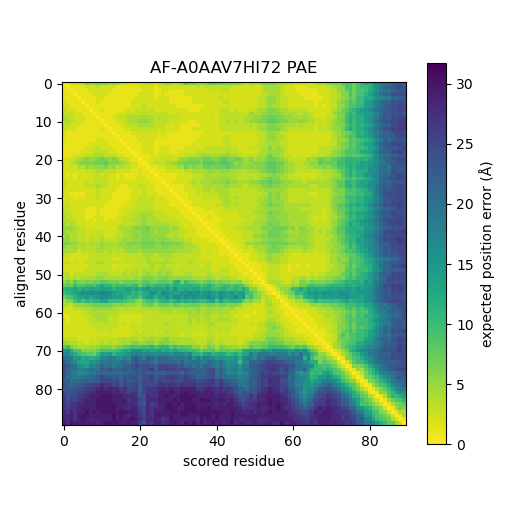Protein AF-A0AAV7HI72-F1 (afdb_monomer)

Foldseek 3Di:
DDWDWDADQVQQKTFIWDDDPPDDTDPDGPDIDRDNVVVVDDPDDDDDDDDDDDPDDDDDDDQFDWDADPNRTPPGPNPPPDPPDDDDDD

Mean predicted aligned error: 9.4 Å

Structure (mmCIF, N/CA/C/O backbone):
data_AF-A0AAV7HI72-F1
#
_entry.id   AF-A0AAV7HI72-F1
#
loop_
_atom_site.group_PDB
_atom_site.id
_atom_site.type_symbol
_atom_site.label_atom_id
_atom_site.label_alt_id
_atom_site.label_comp_id
_atom_site.label_asym_id
_atom_site.label_entity_id
_atom_site.label_seq_id
_atom_site.pdbx_PDB_ins_code
_atom_site.Cartn_x
_atom_site.Cartn_y
_atom_site.Cartn_z
_atom_site.occupancy
_atom_site.B_iso_or_equiv
_atom_site.auth_seq_id
_atom_site.auth_comp_id
_atom_site.auth_asym_id
_atom_site.auth_atom_id
_atom_site.pdbx_PDB_model_num
ATOM 1 N N . MET A 1 1 ? 3.494 -2.502 -13.518 1.00 92.62 1 MET A N 1
ATOM 2 C CA . MET A 1 1 ? 3.063 -3.333 -12.369 1.00 92.62 1 MET A CA 1
ATOM 3 C C . MET A 1 1 ? 1.828 -2.699 -11.752 1.00 92.62 1 MET A C 1
ATOM 5 O O . MET A 1 1 ? 1.670 -1.492 -11.894 1.00 92.62 1 MET A O 1
ATOM 9 N N . ARG A 1 2 ? 0.975 -3.473 -11.080 1.00 95.31 2 ARG A N 1
ATOM 10 C CA . ARG A 1 2 ? -0.105 -2.963 -10.228 1.00 95.31 2 ARG A CA 1
ATOM 11 C C . ARG A 1 2 ? 0.141 -3.418 -8.794 1.00 95.31 2 ARG A C 1
ATOM 13 O O . ARG A 1 2 ? 0.494 -4.576 -8.578 1.00 95.31 2 ARG A O 1
ATOM 20 N N . VAL A 1 3 ? -0.024 -2.500 -7.848 1.00 96.31 3 VAL A N 1
ATOM 21 C CA . VAL A 1 3 ? 0.188 -2.731 -6.416 1.00 96.31 3 VAL A CA 1
ATOM 22 C C . VAL A 1 3 ? -1.097 -2.384 -5.675 1.00 96.31 3 VAL A C 1
ATOM 24 O O . VAL A 1 3 ? -1.710 -1.357 -5.959 1.00 96.31 3 VAL A O 1
ATOM 27 N N . TRP A 1 4 ? -1.484 -3.232 -4.727 1.00 96.25 4 TRP A N 1
ATOM 28 C CA . TRP A 1 4 ? -2.563 -2.981 -3.775 1.00 96.25 4 TRP A CA 1
ATOM 29 C C . TRP A 1 4 ? -1.967 -2.968 -2.375 1.00 96.25 4 TRP A C 1
ATOM 31 O O . TRP A 1 4 ? -1.300 -3.930 -2.001 1.00 96.25 4 TRP A O 1
ATOM 41 N N . ALA A 1 5 ? -2.215 -1.901 -1.621 1.00 96.12 5 ALA A N 1
ATOM 42 C CA . ALA A 1 5 ? -1.894 -1.807 -0.204 1.00 96.12 5 ALA A CA 1
ATOM 43 C C . ALA A 1 5 ? -3.209 -1.642 0.561 1.00 96.12 5 ALA A C 1
ATOM 45 O O . ALA A 1 5 ? -3.902 -0.637 0.402 1.00 96.12 5 ALA A O 1
ATOM 46 N N . GLU A 1 6 ? -3.581 -2.653 1.336 1.00 95.56 6 GLU A N 1
ATOM 47 C CA . GLU A 1 6 ? -4.891 -2.738 1.977 1.00 95.56 6 GLU A CA 1
ATOM 48 C C . GLU A 1 6 ? -4.731 -2.958 3.472 1.00 95.56 6 GLU A C 1
ATOM 50 O O . GLU A 1 6 ? -3.917 -3.769 3.910 1.00 95.56 6 GLU A O 1
ATOM 55 N N . TYR A 1 7 ? -5.545 -2.252 4.252 1.00 94.88 7 TYR A N 1
ATOM 56 C CA . TYR A 1 7 ? -5.565 -2.386 5.698 1.00 94.88 7 TYR A CA 1
ATOM 57 C C . TYR A 1 7 ? -6.950 -2.786 6.192 1.00 94.88 7 TYR A C 1
ATOM 59 O O . TYR A 1 7 ? -7.931 -2.076 5.956 1.00 94.88 7 TYR A O 1
ATOM 67 N N . TYR A 1 8 ? -7.032 -3.895 6.925 1.00 94.12 8 TYR A N 1
ATOM 68 C CA . TYR A 1 8 ? -8.260 -4.337 7.575 1.00 94.12 8 TYR A CA 1
ATOM 69 C C . TYR A 1 8 ? -8.200 -4.097 9.084 1.00 94.12 8 TYR A C 1
ATOM 71 O O . TYR A 1 8 ? -7.757 -4.944 9.860 1.00 94.12 8 TYR A O 1
ATOM 79 N N . ALA A 1 9 ? -8.711 -2.939 9.510 1.00 92.38 9 ALA A N 1
ATOM 80 C CA . ALA A 1 9 ? -8.592 -2.442 10.883 1.00 92.38 9 ALA A CA 1
ATOM 81 C C . ALA A 1 9 ? -9.102 -3.409 11.966 1.00 92.38 9 ALA A C 1
ATOM 83 O O . ALA A 1 9 ? -8.520 -3.474 13.043 1.00 92.38 9 ALA A O 1
ATOM 84 N N . LYS A 1 10 ? -10.146 -4.205 11.686 1.00 93.06 10 LYS A N 1
ATOM 85 C CA . LYS A 1 10 ? -10.696 -5.167 12.662 1.00 93.06 10 LYS A CA 1
ATOM 86 C C . LYS A 1 10 ? -9.718 -6.287 13.025 1.00 93.06 10 LYS A C 1
ATOM 88 O O . LYS A 1 10 ? -9.796 -6.799 14.135 1.00 93.06 10 LYS A O 1
ATOM 93 N N . LYS A 1 11 ? -8.838 -6.681 12.098 1.00 96.12 11 LYS A N 1
ATOM 94 C CA . LYS A 1 11 ? -7.779 -7.676 12.349 1.00 96.12 11 LYS A CA 1
ATOM 95 C C . LYS A 1 11 ? -6.393 -7.054 12.466 1.00 96.12 11 LYS A C 1
ATOM 97 O O . LYS A 1 11 ? -5.449 -7.759 12.777 1.00 96.12 11 LYS A O 1
ATOM 102 N N . MET A 1 12 ? -6.284 -5.745 12.234 1.00 96.69 12 MET A N 1
ATOM 103 C CA . MET A 1 12 ? -5.010 -5.039 12.137 1.00 96.69 12 MET A CA 1
ATOM 104 C C . MET A 1 12 ? -4.109 -5.590 11.021 1.00 96.69 12 MET A C 1
ATOM 106 O O . MET A 1 12 ? -2.893 -5.471 11.093 1.00 96.69 12 MET A O 1
ATOM 110 N N . ASP A 1 13 ? -4.700 -6.166 9.973 1.00 96.88 13 ASP A N 1
ATOM 111 C CA . ASP A 1 13 ? -3.951 -6.803 8.889 1.00 96.88 13 ASP A CA 1
ATOM 112 C C . ASP A 1 13 ? -3.616 -5.784 7.802 1.00 96.88 13 ASP A C 1
ATOM 114 O O . ASP A 1 13 ? -4.516 -5.225 7.168 1.00 96.88 13 ASP A O 1
ATOM 118 N N . PHE A 1 14 ? -2.324 -5.558 7.577 1.00 97.19 14 PHE A N 1
ATOM 119 C CA . PHE A 1 14 ? -1.801 -4.780 6.463 1.00 97.19 14 PHE A CA 1
ATOM 120 C C . PHE A 1 14 ? -1.228 -5.711 5.395 1.00 97.19 14 PHE A C 1
ATOM 122 O O . PHE A 1 14 ? -0.233 -6.400 5.628 1.00 97.19 14 PHE A O 1
ATOM 129 N N . ASN A 1 15 ? -1.847 -5.708 4.218 1.00 98.00 15 ASN A N 1
ATOM 130 C CA . ASN A 1 15 ? -1.500 -6.587 3.109 1.00 98.00 15 ASN A CA 1
ATOM 131 C C . ASN A 1 15 ? -1.013 -5.787 1.905 1.00 98.00 15 ASN A C 1
ATOM 133 O O . ASN A 1 15 ? -1.644 -4.810 1.496 1.00 98.00 15 ASN A O 1
ATOM 137 N N . VAL A 1 16 ? 0.070 -6.256 1.287 1.00 98.06 16 VAL A N 1
ATOM 138 C CA . VAL A 1 16 ? 0.570 -5.745 0.010 1.00 98.06 16 VAL A CA 1
ATOM 139 C C . VAL A 1 16 ? 0.523 -6.856 -1.025 1.00 98.06 16 VAL A C 1
ATOM 141 O O . VAL A 1 16 ? 1.153 -7.903 -0.878 1.00 98.06 16 VAL A O 1
ATOM 144 N N . THR A 1 17 ? -0.220 -6.619 -2.099 1.00 98.19 17 THR A N 1
ATOM 145 C CA . THR A 1 17 ? -0.301 -7.521 -3.252 1.00 98.19 17 THR A CA 1
ATOM 146 C C . THR A 1 17 ? 0.301 -6.831 -4.469 1.00 98.19 17 THR A C 1
ATOM 148 O O . THR A 1 17 ? 0.075 -5.640 -4.674 1.00 98.19 17 THR A O 1
ATOM 151 N N . ILE A 1 18 ? 1.044 -7.564 -5.296 1.00 97.25 18 ILE A N 1
ATOM 152 C CA . ILE A 1 18 ? 1.618 -7.051 -6.544 1.00 97.25 18 ILE A CA 1
ATOM 153 C C . ILE A 1 18 ? 1.353 -8.025 -7.685 1.00 97.25 18 ILE A C 1
ATOM 155 O O . ILE A 1 18 ? 1.380 -9.239 -7.491 1.00 97.25 18 ILE A O 1
ATOM 159 N N . ALA A 1 19 ? 1.090 -7.492 -8.875 1.00 97.12 19 ALA A N 1
ATOM 160 C CA . ALA A 1 19 ? 0.927 -8.294 -10.081 1.00 97.12 19 ALA A CA 1
ATOM 161 C C . ALA A 1 19 ? 1.285 -7.500 -11.352 1.00 97.12 19 ALA A C 1
ATOM 163 O O . ALA A 1 19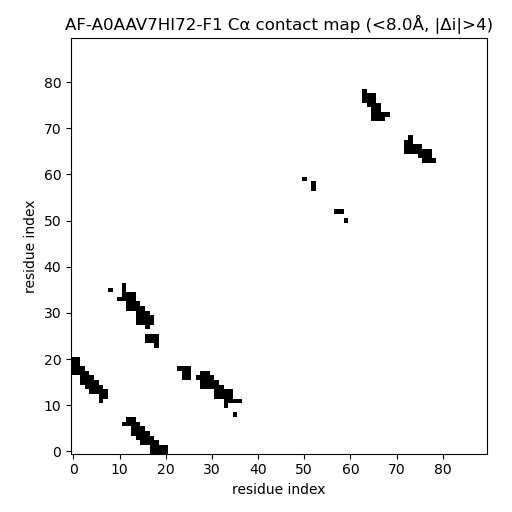 ? 1.287 -6.259 -11.329 1.00 97.12 19 ALA A O 1
ATOM 164 N N . PRO A 1 20 ? 1.578 -8.180 -12.477 1.00 96.12 20 PRO A N 1
ATOM 165 C CA . PRO A 1 20 ? 1.597 -7.577 -13.811 1.00 96.12 20 PRO A CA 1
ATOM 166 C C . PRO A 1 20 ? 0.372 -6.714 -14.119 1.00 96.12 20 PRO A C 1
ATOM 168 O O . PRO A 1 20 ? -0.705 -6.856 -13.542 1.00 96.12 20 PRO A O 1
ATOM 171 N N . LEU A 1 21 ? 0.553 -5.760 -15.035 1.00 89.25 21 LEU A N 1
ATOM 172 C CA . LEU A 1 21 ? -0.599 -5.062 -15.600 1.00 89.25 21 LEU A CA 1
ATOM 173 C C . LEU A 1 21 ? -1.409 -6.086 -16.409 1.00 89.25 21 LEU A C 1
ATOM 175 O O . LEU A 1 21 ? -0.825 -6.947 -17.059 1.00 89.25 21 LEU A O 1
ATOM 179 N N . ASN A 1 22 ? -2.739 -5.993 -16.349 1.00 89.25 22 ASN A N 1
ATOM 180 C CA . ASN A 1 22 ? -3.695 -6.889 -17.021 1.00 89.25 22 ASN A CA 1
ATOM 181 C C . ASN A 1 22 ? -3.808 -8.318 -16.461 1.00 89.25 22 ASN A C 1
ATOM 183 O O . ASN A 1 22 ? -4.467 -9.156 -17.067 1.00 89.25 22 ASN A O 1
ATOM 187 N N . THR A 1 23 ? -3.241 -8.599 -15.288 1.00 94.69 23 THR A N 1
ATOM 188 C CA . THR A 1 23 ? -3.523 -9.839 -14.549 1.00 94.69 23 THR A CA 1
ATOM 189 C C . THR A 1 23 ? -4.497 -9.585 -13.404 1.00 94.69 23 THR A C 1
ATOM 191 O O . THR A 1 23 ? -4.523 -8.493 -12.827 1.00 94.69 23 THR A O 1
ATOM 194 N N . LEU A 1 24 ? -5.280 -10.605 -13.046 1.00 95.88 24 LEU A N 1
ATOM 195 C CA . LEU A 1 24 ? -6.113 -10.567 -11.845 1.00 95.88 24 LEU A CA 1
ATOM 196 C C . LEU A 1 24 ? -5.245 -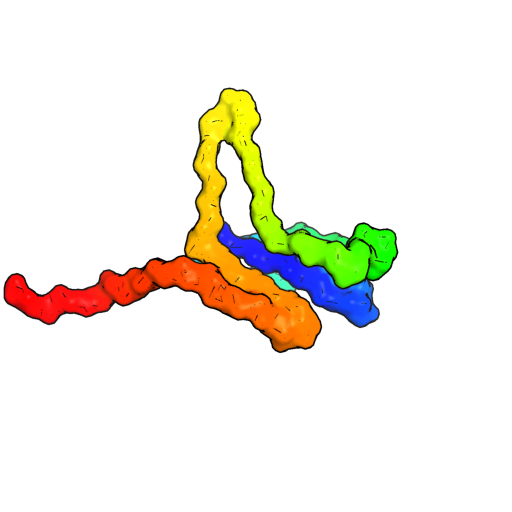10.417 -10.593 1.00 95.88 24 LEU A C 1
ATOM 198 O O . LEU A 1 24 ? -4.095 -10.858 -10.558 1.00 95.88 24 LEU A O 1
ATOM 202 N N . LYS A 1 25 ? -5.816 -9.799 -9.558 1.00 96.81 25 LYS A N 1
ATOM 203 C CA . LYS A 1 25 ? -5.171 -9.691 -8.251 1.00 96.81 25 LYS A CA 1
ATOM 204 C C . LYS A 1 25 ? -4.990 -11.100 -7.655 1.00 96.81 25 LYS A C 1
ATOM 206 O O . LYS A 1 25 ? -5.989 -11.808 -7.516 1.00 96.81 25 LYS A O 1
ATOM 211 N N . PRO A 1 26 ? -3.762 -11.509 -7.294 1.00 97.38 26 PRO A N 1
ATOM 212 C CA . PRO A 1 26 ? -3.519 -12.763 -6.591 1.00 97.38 26 PRO A CA 1
ATOM 213 C C . PRO A 1 26 ? -4.325 -12.868 -5.292 1.00 97.38 26 PRO A C 1
ATOM 215 O O . PRO A 1 26 ? -4.523 -11.876 -4.593 1.00 97.38 26 PRO A O 1
ATOM 218 N N . VAL A 1 27 ? -4.759 -14.086 -4.959 1.00 96.62 27 VAL A N 1
ATOM 219 C CA . VAL A 1 27 ? -5.483 -14.365 -3.705 1.00 96.62 27 VAL A CA 1
ATOM 220 C C . VAL A 1 27 ? -4.554 -14.241 -2.497 1.00 96.62 27 VAL A C 1
ATOM 222 O O . VAL A 1 27 ? -4.963 -13.756 -1.446 1.00 96.62 27 VAL A O 1
ATOM 225 N N . LEU A 1 28 ? -3.302 -14.674 -2.653 1.00 96.69 28 LEU A N 1
ATOM 226 C CA . LEU A 1 28 ? -2.285 -14.575 -1.615 1.00 96.69 28 LEU A CA 1
ATOM 227 C C . LEU A 1 28 ? -1.509 -13.262 -1.785 1.00 96.69 28 LEU A C 1
ATOM 229 O O . LEU A 1 28 ? -0.943 -13.039 -2.862 1.00 96.69 28 LEU A O 1
ATOM 233 N N . PRO A 1 29 ? -1.474 -12.390 -0.761 1.00 97.50 29 PRO A N 1
ATOM 234 C CA . PRO A 1 29 ? -0.666 -11.183 -0.812 1.00 97.50 29 PRO A CA 1
ATOM 235 C C . PRO A 1 29 ? 0.822 -11.545 -0.789 1.00 97.50 29 PRO A C 1
ATOM 237 O O . PRO A 1 29 ? 1.221 -12.563 -0.225 1.00 97.50 29 PRO A O 1
ATOM 240 N N . LEU A 1 30 ? 1.651 -10.688 -1.385 1.00 97.88 30 LEU A N 1
ATOM 241 C CA . LEU A 1 30 ? 3.103 -10.862 -1.350 1.00 97.88 30 LEU A CA 1
ATOM 242 C C . LEU A 1 30 ? 3.662 -10.560 0.048 1.00 97.88 30 LEU A C 1
ATOM 244 O O . LEU A 1 30 ? 4.594 -11.221 0.496 1.00 97.88 30 LEU A O 1
ATOM 248 N N . LEU A 1 31 ? 3.091 -9.566 0.732 1.00 97.44 31 LEU A N 1
ATOM 249 C CA . LEU A 1 31 ? 3.442 -9.190 2.099 1.00 97.44 31 LEU A CA 1
ATOM 250 C C . LEU A 1 31 ? 2.171 -9.114 2.946 1.00 97.44 31 LEU A C 1
ATOM 252 O O . LEU A 1 31 ? 1.177 -8.535 2.512 1.00 97.44 31 LEU A O 1
ATOM 256 N N . SER A 1 32 ? 2.230 -9.642 4.164 1.00 97.44 32 SER A N 1
ATOM 257 C CA . SER A 1 32 ? 1.176 -9.530 5.174 1.00 97.44 32 SER A CA 1
ATOM 258 C C . SER A 1 32 ? 1.818 -9.212 6.516 1.00 97.44 32 SER A C 1
ATOM 260 O O . SER A 1 32 ? 2.803 -9.850 6.892 1.00 97.44 32 SER A O 1
ATOM 262 N N . TYR A 1 33 ? 1.275 -8.239 7.242 1.00 97.44 33 TYR A N 1
ATOM 263 C CA . TYR A 1 33 ? 1.794 -7.839 8.546 1.00 97.44 33 TYR A CA 1
ATOM 264 C C . TYR A 1 33 ? 0.674 -7.380 9.481 1.00 97.44 33 TYR A C 1
ATOM 266 O O . TYR A 1 33 ? -0.160 -6.559 9.102 1.00 97.44 33 TYR A O 1
ATOM 274 N N . THR A 1 34 ? 0.664 -7.887 10.714 1.00 97.94 34 THR A N 1
ATOM 275 C CA . THR A 1 34 ? -0.316 -7.496 11.735 1.00 97.94 34 THR A CA 1
ATOM 276 C C . THR A 1 34 ? 0.207 -6.288 12.513 1.00 97.94 34 THR A C 1
ATOM 278 O O . THR A 1 34 ? 1.160 -6.405 13.282 1.00 97.94 34 THR A O 1
ATOM 281 N N . ILE A 1 35 ? -0.402 -5.118 12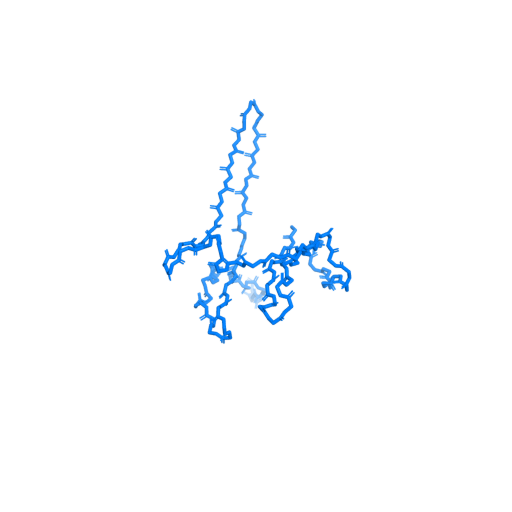.309 1.00 96.44 35 ILE A N 1
ATOM 282 C CA . ILE A 1 35 ? 0.008 -3.849 12.922 1.00 96.44 35 ILE A CA 1
ATOM 283 C C . ILE A 1 35 ? -1.173 -2.947 13.274 1.00 96.44 35 ILE A C 1
ATOM 285 O O . ILE A 1 35 ? -2.073 -2.682 12.472 1.00 96.44 35 ILE A O 1
ATOM 289 N N . ASN A 1 36 ? -1.135 -2.399 14.486 1.00 95.38 36 ASN A N 1
ATOM 290 C CA .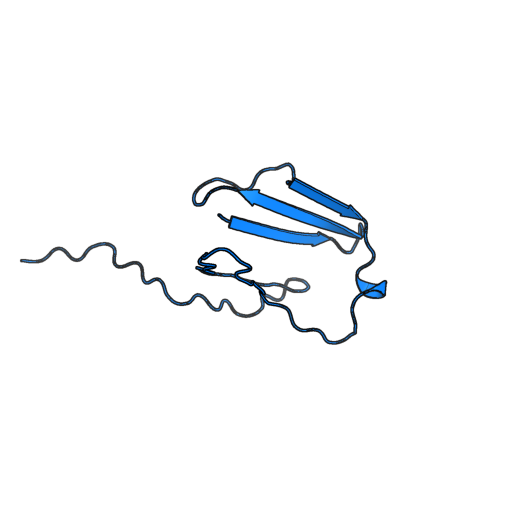 ASN A 1 36 ? -2.050 -1.345 14.894 1.00 95.38 36 ASN A CA 1
ATOM 291 C C . ASN A 1 36 ? -1.618 -0.009 14.267 1.00 95.38 36 ASN A C 1
ATOM 293 O O . ASN A 1 36 ? -0.709 0.650 14.764 1.00 95.38 36 ASN A O 1
ATOM 297 N N . LEU A 1 37 ? -2.268 0.426 13.184 1.00 92.94 37 LEU A N 1
ATOM 298 C CA . LEU A 1 37 ? -1.899 1.695 12.545 1.00 92.94 37 LEU A CA 1
ATOM 299 C C . LEU A 1 37 ? -2.191 2.913 13.429 1.00 92.94 37 LEU A C 1
ATOM 301 O O . LEU A 1 37 ? -1.501 3.921 13.300 1.00 92.94 37 LEU A O 1
ATOM 305 N N . SER A 1 38 ? -3.145 2.830 14.362 1.00 92.12 38 SER A N 1
ATOM 306 C CA . SER A 1 38 ? -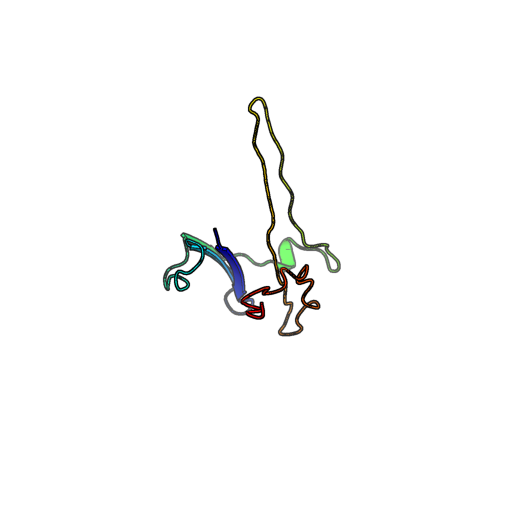3.446 3.932 15.287 1.00 92.12 38 SER A CA 1
ATOM 307 C C . SER A 1 38 ? -2.326 4.204 16.290 1.00 92.12 38 SER A C 1
ATOM 309 O O . SER A 1 38 ? -2.292 5.290 16.858 1.00 92.12 38 SER A O 1
ATOM 311 N N . SER A 1 39 ? -1.406 3.257 16.514 1.00 94.62 39 SER A N 1
ATOM 312 C CA . SER A 1 39 ? -0.230 3.496 17.362 1.00 94.62 39 SER A CA 1
ATOM 313 C C . SER A 1 39 ? 0.950 4.111 16.607 1.00 94.62 39 SER A C 1
ATOM 315 O O . SER A 1 39 ? 1.937 4.476 17.235 1.00 94.62 39 SER A O 1
ATOM 317 N N . VAL A 1 40 ? 0.881 4.188 15.274 1.00 93.94 40 VAL A N 1
ATOM 318 C CA . VAL A 1 40 ? 1.982 4.662 14.416 1.00 93.94 40 VAL A CA 1
ATOM 319 C C . VAL A 1 40 ? 1.616 5.962 13.703 1.00 93.94 40 VAL A C 1
ATOM 321 O O . VAL A 1 40 ? 2.459 6.840 13.536 1.00 93.94 40 VAL A O 1
ATOM 324 N N . LEU A 1 41 ? 0.362 6.091 13.268 1.00 92.19 41 LEU A N 1
ATOM 325 C CA . LEU A 1 41 ? -0.122 7.236 12.507 1.00 92.19 41 LEU A CA 1
ATOM 326 C C . LEU A 1 41 ? -0.713 8.313 13.418 1.00 92.19 41 LEU A C 1
ATOM 328 O O . LEU A 1 41 ? -1.375 8.026 14.414 1.00 92.19 41 LEU A O 1
ATOM 332 N N . LEU A 1 42 ? -0.523 9.569 13.019 1.00 94.50 42 LEU A N 1
ATOM 333 C CA . LEU A 1 42 ? -1.184 10.715 13.636 1.00 94.50 42 LEU A CA 1
ATOM 334 C C . LEU A 1 42 ? -2.620 10.871 13.112 1.00 94.50 42 LEU A C 1
ATOM 336 O O . LEU A 1 42 ? -3.012 10.276 12.109 1.00 94.50 42 LEU A O 1
ATOM 340 N N . SER A 1 43 ? -3.400 11.733 13.769 1.00 88.56 43 SER A N 1
ATOM 341 C CA . SER A 1 43 ? -4.798 12.012 13.404 1.00 88.56 43 SER A CA 1
ATOM 342 C C . SER A 1 43 ? -4.972 12.587 11.994 1.00 88.56 43 SER A C 1
ATOM 344 O O . SER A 1 43 ? -6.012 12.385 11.368 1.00 88.56 43 SER A O 1
ATOM 346 N N . LYS A 1 44 ? -3.963 13.306 11.493 1.00 88.44 44 LYS A N 1
ATOM 347 C CA . LYS A 1 44 ? -3.902 13.855 10.138 1.00 88.44 44 LYS A CA 1
ATOM 348 C C . LYS A 1 44 ? -2.558 13.494 9.530 1.00 88.44 44 LYS A C 1
ATOM 350 O O . LYS A 1 44 ? -1.521 13.826 10.094 1.00 88.44 44 LYS A O 1
ATOM 355 N N . MET A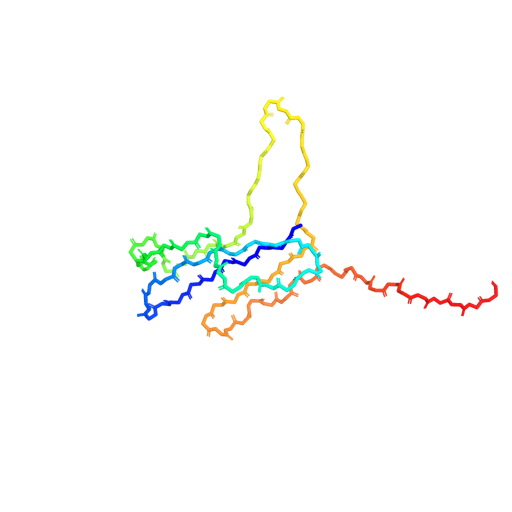 1 45 ? -2.600 12.835 8.382 1.00 90.94 45 MET A N 1
ATOM 356 C CA . MET A 1 45 ? -1.430 12.388 7.636 1.00 90.94 45 MET A CA 1
ATOM 357 C C . MET A 1 45 ? -1.678 12.605 6.145 1.00 90.94 45 MET A C 1
ATOM 359 O O . MET A 1 45 ? -2.827 12.668 5.705 1.00 90.94 45 MET A O 1
ATOM 363 N N . TYR A 1 46 ? -0.597 12.681 5.376 1.00 90.50 46 TYR A N 1
ATOM 364 C CA . TYR A 1 46 ? -0.647 12.675 3.919 1.00 90.50 46 TYR A CA 1
ATOM 365 C C . TYR A 1 46 ? -0.257 11.296 3.397 1.00 90.50 46 TYR A C 1
ATOM 367 O O . TYR A 1 46 ? 0.543 10.586 4.006 1.00 90.50 46 TYR A O 1
ATOM 375 N N . VAL A 1 47 ? -0.824 10.931 2.256 1.00 90.50 47 VAL A N 1
ATOM 376 C CA . VAL A 1 47 ? -0.566 9.678 1.547 1.00 90.50 47 VAL A CA 1
ATOM 377 C C . VAL A 1 47 ? -0.116 10.042 0.139 1.00 90.50 47 VAL A C 1
ATOM 379 O O . VAL A 1 47 ? -0.651 10.967 -0.468 1.00 90.50 47 VAL A O 1
ATOM 382 N N . GLY A 1 48 ? 0.889 9.337 -0.366 1.00 92.56 48 GLY A N 1
ATOM 383 C CA . GLY A 1 48 ? 1.454 9.584 -1.682 1.00 92.56 48 GLY A CA 1
ATOM 384 C C . GLY A 1 48 ? 2.593 8.624 -1.984 1.00 92.56 48 GLY A C 1
ATOM 385 O O . GLY A 1 48 ? 2.828 7.661 -1.252 1.00 92.56 48 GLY A O 1
ATOM 386 N N . PHE A 1 49 ? 3.308 8.907 -3.064 1.00 93.69 49 PHE A N 1
ATOM 387 C CA . PHE A 1 49 ? 4.462 8.130 -3.497 1.00 93.69 49 PHE A CA 1
ATOM 388 C C . PHE A 1 49 ? 5.745 8.928 -3.302 1.00 93.69 49 PHE A C 1
ATOM 390 O O . PHE A 1 49 ? 5.756 10.152 -3.416 1.00 93.69 49 PHE A O 1
ATOM 397 N N . SER A 1 50 ? 6.836 8.215 -3.053 1.00 94.06 50 SER A N 1
ATOM 398 C CA . SER A 1 50 ? 8.188 8.760 -3.055 1.00 94.06 50 SER A CA 1
ATOM 399 C C . SER A 1 50 ? 9.102 7.791 -3.794 1.00 94.06 50 SER A C 1
ATOM 401 O O . SER A 1 50 ? 8.879 6.578 -3.766 1.00 94.06 50 SER A O 1
ATOM 403 N N . SER A 1 51 ? 10.100 8.320 -4.492 1.00 93.38 51 SER A N 1
ATOM 404 C CA . SER A 1 51 ? 11.100 7.533 -5.206 1.00 93.38 51 SER A CA 1
ATOM 405 C C . SER A 1 51 ? 12.386 8.339 -5.375 1.00 93.38 51 SER A C 1
ATOM 407 O O . SER A 1 51 ? 12.371 9.568 -5.305 1.00 93.38 51 SER A O 1
ATOM 409 N N . SER A 1 52 ? 13.501 7.652 -5.600 1.00 91.88 52 SER A N 1
ATOM 410 C CA . SER A 1 52 ? 14.805 8.256 -5.847 1.00 91.88 52 SER A CA 1
ATOM 411 C C . SER A 1 52 ? 15.594 7.432 -6.861 1.00 91.88 52 SER A C 1
ATOM 413 O O . SER A 1 52 ? 15.390 6.229 -7.026 1.00 91.88 52 SER A O 1
ATOM 415 N N . THR A 1 53 ? 16.514 8.093 -7.551 1.00 90.19 53 THR A N 1
ATOM 416 C CA . THR A 1 53 ? 17.539 7.450 -8.373 1.00 90.19 53 THR A CA 1
ATOM 417 C C . THR A 1 53 ? 18.859 7.636 -7.644 1.00 90.19 53 THR A C 1
ATOM 419 O O . THR A 1 53 ? 19.276 8.770 -7.422 1.00 90.19 53 THR A O 1
ATOM 422 N N . GLY A 1 54 ? 19.461 6.539 -7.181 1.00 86.00 54 GLY A N 1
ATOM 423 C CA . GLY A 1 54 ? 20.756 6.565 -6.499 1.00 86.00 54 GLY A CA 1
ATOM 424 C C . GLY A 1 54 ? 21.908 6.792 -7.483 1.00 86.00 54 GLY A C 1
ATOM 425 O O . GLY A 1 54 ? 21.828 7.621 -8.381 1.00 86.00 54 GLY A O 1
ATOM 426 N N . ALA A 1 55 ? 22.982 6.011 -7.354 1.00 88.12 55 ALA A N 1
ATOM 427 C CA . ALA A 1 55 ? 24.131 6.091 -8.264 1.00 88.12 55 ALA A CA 1
ATOM 428 C C . ALA A 1 55 ? 23.821 5.649 -9.712 1.00 88.12 55 ALA A C 1
ATOM 430 O O . ALA A 1 55 ? 24.590 5.944 -10.622 1.00 88.12 55 ALA A O 1
ATOM 431 N N . ALA A 1 56 ? 22.715 4.931 -9.926 1.00 86.19 56 ALA A N 1
ATOM 432 C CA . ALA A 1 56 ? 22.278 4.463 -11.234 1.00 86.19 56 ALA A CA 1
ATOM 433 C C . ALA A 1 56 ? 21.093 5.286 -11.752 1.00 86.19 56 ALA A C 1
ATOM 435 O O . ALA A 1 56 ? 20.200 5.669 -10.991 1.00 86.19 56 ALA A O 1
ATOM 436 N N . ALA A 1 57 ? 21.063 5.497 -13.069 1.00 84.44 57 ALA A N 1
ATOM 437 C CA . ALA A 1 57 ? 19.916 6.089 -13.739 1.00 84.44 57 ALA A CA 1
ATOM 438 C C . ALA A 1 57 ? 18.720 5.123 -13.712 1.00 84.44 57 ALA A C 1
ATOM 440 O O . ALA A 1 57 ? 18.860 3.928 -13.971 1.00 84.44 57 ALA A O 1
ATOM 441 N N . GLY A 1 58 ? 17.536 5.658 -13.427 1.00 87.06 58 GLY A N 1
ATOM 442 C CA . GLY A 1 58 ? 16.276 4.924 -13.452 1.00 87.06 58 GLY A CA 1
ATOM 443 C C . GLY A 1 58 ? 15.103 5.885 -13.597 1.00 87.06 58 GLY A C 1
ATOM 444 O O . GLY A 1 58 ? 15.218 7.070 -13.294 1.00 87.06 58 GLY A O 1
ATOM 445 N N . SER A 1 59 ? 13.966 5.393 -14.071 1.00 90.38 59 SER A N 1
ATOM 446 C CA . SER A 1 59 ? 12.747 6.195 -14.177 1.00 90.38 59 SER A CA 1
ATOM 447 C C . SER A 1 59 ? 11.635 5.540 -13.376 1.00 90.38 59 SER A C 1
ATOM 449 O O . SER A 1 59 ? 11.437 4.329 -13.449 1.00 90.38 59 SER A O 1
ATOM 451 N N . ASN A 1 60 ? 10.908 6.348 -12.607 1.00 92.19 60 ASN A N 1
ATOM 452 C CA . ASN A 1 60 ? 9.850 5.889 -11.717 1.00 92.19 60 ASN A CA 1
ATOM 453 C C . ASN A 1 60 ? 8.554 6.604 -12.098 1.00 92.19 60 ASN A C 1
ATOM 455 O O . ASN A 1 60 ? 8.387 7.785 -11.807 1.00 92.19 60 ASN A O 1
ATOM 459 N N . TYR A 1 61 ? 7.655 5.892 -12.776 1.00 92.62 61 TYR A N 1
ATOM 460 C CA . TYR A 1 61 ? 6.399 6.448 -13.272 1.00 92.62 61 TYR A CA 1
ATOM 461 C C . TYR A 1 61 ? 5.208 5.871 -12.515 1.00 92.62 61 TYR A C 1
ATOM 463 O O . TYR A 1 61 ? 5.057 4.653 -12.402 1.00 92.62 61 TYR A O 1
ATOM 471 N N . ILE A 1 62 ? 4.325 6.757 -12.059 1.00 92.75 62 ILE A N 1
ATOM 472 C CA . ILE A 1 62 ? 3.001 6.398 -11.556 1.00 92.75 62 ILE A CA 1
ATOM 473 C C . ILE A 1 62 ? 2.003 6.676 -12.677 1.00 92.75 62 ILE A C 1
ATOM 475 O O . ILE A 1 62 ? 1.736 7.827 -13.001 1.00 92.75 62 ILE A O 1
ATOM 479 N N . LEU A 1 63 ? 1.475 5.616 -13.292 1.00 93.25 63 LEU A N 1
ATOM 480 C CA . LEU A 1 63 ? 0.526 5.736 -14.410 1.00 93.25 63 LEU A CA 1
ATOM 481 C C . LEU A 1 63 ? -0.904 6.056 -13.950 1.00 93.25 63 LEU A C 1
ATOM 483 O O . LEU A 1 63 ? -1.730 6.487 -14.743 1.00 93.25 63 LEU A O 1
ATOM 487 N N . GLY A 1 64 ? -1.204 5.814 -12.677 1.00 91.31 64 GLY A N 1
ATOM 488 C CA . GLY A 1 64 ? -2.504 6.059 -12.069 1.00 91.31 64 GLY A CA 1
ATOM 489 C C . GLY A 1 64 ? -2.566 5.451 -10.673 1.00 91.31 64 GLY A C 1
ATOM 490 O O . GLY A 1 64 ? -1.848 4.492 -10.374 1.00 91.31 64 GLY A O 1
ATOM 491 N N . TRP A 1 65 ? -3.411 6.016 -9.816 1.00 92.62 65 TRP A N 1
ATOM 492 C CA . TRP A 1 65 ? -3.647 5.524 -8.463 1.00 92.62 65 TRP A CA 1
ATOM 493 C C . TRP A 1 65 ? -5.024 5.957 -7.961 1.00 92.62 65 TRP A C 1
ATOM 495 O O . TRP A 1 65 ? -5.594 6.929 -8.450 1.00 92.62 65 TRP A O 1
ATOM 505 N N . SER A 1 66 ? -5.535 5.237 -6.973 1.00 89.88 66 SER A N 1
ATOM 506 C CA . SER A 1 66 ? -6.687 5.643 -6.178 1.00 89.88 66 SER A CA 1
ATOM 507 C C . SER A 1 66 ? -6.411 5.324 -4.715 1.00 89.88 66 SER A C 1
ATOM 509 O O . SER A 1 66 ? -5.595 4.454 -4.390 1.00 89.88 66 SER A O 1
ATOM 511 N N . PHE A 1 67 ? -7.067 6.056 -3.824 1.00 89.00 67 PHE A N 1
ATOM 512 C CA . PHE A 1 67 ? -6.959 5.862 -2.387 1.00 89.00 67 PHE A CA 1
ATOM 513 C C . PHE A 1 67 ? -8.356 5.928 -1.777 1.00 89.00 67 PHE A C 1
ATOM 515 O O . PHE A 1 67 ? -9.189 6.711 -2.210 1.00 89.00 67 PHE A O 1
ATOM 522 N N . CYS A 1 68 ? -8.637 5.105 -0.773 1.00 87.62 68 CYS A N 1
ATOM 523 C CA . CYS A 1 68 ? -9.926 5.100 -0.093 1.00 87.62 68 CYS A CA 1
ATOM 524 C C . CYS A 1 68 ? -9.704 4.893 1.401 1.00 87.62 68 CYS A C 1
ATOM 526 O O . CYS A 1 68 ? -8.939 4.016 1.806 1.00 87.62 68 CYS A O 1
ATOM 528 N N . LEU A 1 69 ? -10.391 5.690 2.220 1.00 86.62 69 LEU A N 1
ATOM 529 C CA . LEU A 1 69 ? -10.337 5.590 3.673 1.00 86.62 69 LEU A CA 1
ATOM 530 C C . LEU A 1 69 ? -11.750 5.386 4.220 1.00 86.62 69 LEU A C 1
ATOM 532 O O . LEU A 1 69 ? -12.628 6.229 4.046 1.00 86.62 69 LEU A O 1
ATOM 536 N N . ASN A 1 70 ? -11.968 4.273 4.924 1.00 82.38 70 ASN A N 1
ATOM 537 C CA . ASN A 1 70 ? -13.264 3.913 5.516 1.00 82.38 70 ASN A CA 1
ATOM 538 C C . ASN A 1 70 ? -14.419 3.878 4.498 1.00 82.38 70 ASN A C 1
ATOM 540 O O . ASN A 1 70 ? -15.524 4.324 4.799 1.00 82.38 70 ASN A O 1
ATOM 544 N N . GLY A 1 71 ? -14.161 3.398 3.278 1.00 69.62 71 GLY A N 1
ATOM 545 C CA . GLY A 1 71 ? -15.169 3.347 2.212 1.00 69.62 71 GLY A CA 1
ATOM 546 C C . GLY A 1 71 ? -15.507 4.709 1.598 1.00 69.62 71 GLY A C 1
ATOM 547 O O . GLY A 1 71 ? -16.349 4.774 0.710 1.00 69.62 71 GLY A O 1
ATOM 548 N N . ARG A 1 72 ? -14.852 5.790 2.041 1.00 66.12 72 ARG A N 1
ATOM 549 C CA . ARG A 1 72 ? -14.885 7.087 1.366 1.00 66.12 72 ARG A CA 1
ATOM 550 C C . ARG A 1 72 ? -13.693 7.147 0.428 1.00 66.12 72 ARG A C 1
ATOM 552 O O . ARG A 1 72 ? -12.547 7.256 0.873 1.00 66.12 72 ARG A O 1
ATOM 559 N N . GLU A 1 73 ? -13.978 6.994 -0.855 1.00 58.88 73 GLU A N 1
ATOM 560 C CA . GLU A 1 73 ? -12.979 7.109 -1.907 1.00 58.88 73 GLU A CA 1
ATOM 561 C C . GLU A 1 73 ? -12.427 8.537 -1.897 1.00 58.88 73 GLU A C 1
ATOM 563 O O . GLU A 1 73 ? -13.184 9.508 -1.927 1.00 58.88 73 GLU A O 1
ATOM 568 N N . ALA A 1 74 ? -11.107 8.669 -1.777 1.00 55.31 74 ALA A N 1
ATOM 569 C CA . ALA A 1 74 ? -10.455 9.907 -2.149 1.00 55.31 74 ALA A CA 1
ATOM 570 C C . ALA A 1 74 ? -10.572 9.990 -3.669 1.00 55.31 74 ALA A C 1
ATOM 572 O O . ALA A 1 74 ? -10.156 9.073 -4.376 1.00 55.31 74 ALA A O 1
ATOM 573 N N . GLU A 1 75 ? -11.225 11.058 -4.111 1.00 49.62 75 GLU A N 1
ATOM 574 C CA . GLU A 1 75 ? -11.601 11.342 -5.487 1.00 49.62 75 GLU A CA 1
ATOM 575 C C . GLU A 1 75 ? -10.530 10.879 -6.482 1.00 49.62 75 GLU A C 1
ATOM 577 O O . GLU A 1 75 ? -9.339 11.178 -6.356 1.00 49.62 75 GLU A O 1
ATOM 582 N N . LEU A 1 76 ? -10.975 10.071 -7.438 1.00 47.44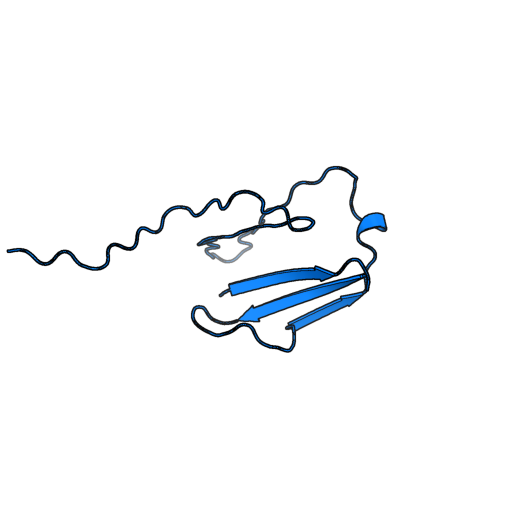 76 LEU A N 1
ATOM 583 C CA . LEU A 1 76 ? -10.157 9.396 -8.429 1.00 47.44 76 LEU A CA 1
ATOM 584 C C . LEU A 1 76 ? -9.445 10.456 -9.288 1.00 47.44 76 LEU A C 1
ATOM 586 O O . LEU A 1 76 ? -10.003 10.956 -10.259 1.00 47.44 76 LEU A O 1
ATOM 590 N N . LEU A 1 77 ? -8.192 10.795 -8.968 1.00 47.47 77 LEU A N 1
ATOM 591 C CA . LEU A 1 77 ? -7.312 11.517 -9.892 1.00 47.47 77 LEU A CA 1
ATOM 592 C C . LEU A 1 77 ? -6.797 10.523 -10.937 1.00 47.47 77 LEU A C 1
ATOM 594 O O . LEU A 1 77 ? -5.611 10.188 -10.993 1.00 47.47 77 LEU A O 1
ATOM 598 N N . ALA A 1 78 ? -7.705 10.023 -11.775 1.00 43.53 78 ALA A N 1
ATOM 599 C CA . ALA A 1 78 ? -7.298 9.529 -13.074 1.00 43.53 78 ALA A CA 1
ATOM 600 C C . ALA A 1 78 ? -6.781 10.750 -13.835 1.00 43.53 78 ALA A C 1
ATOM 602 O O . ALA A 1 78 ? -7.556 11.575 -14.314 1.00 43.53 78 ALA A O 1
ATOM 603 N N . PHE A 1 79 ? -5.460 10.872 -13.969 1.00 47.44 79 PHE A N 1
ATOM 604 C CA . PHE A 1 79 ? -4.952 11.533 -15.160 1.00 47.44 79 PHE A CA 1
ATOM 605 C C . PHE A 1 79 ? -5.547 10.750 -16.322 1.00 47.44 79 PHE A C 1
ATOM 607 O O . PHE A 1 79 ? -5.257 9.564 -16.471 1.00 47.44 79 PHE A O 1
ATOM 614 N N . ASN A 1 80 ? -6.466 11.381 -17.050 1.00 38.56 80 ASN A N 1
ATOM 615 C CA . ASN A 1 80 ? -7.098 10.819 -18.228 1.00 38.56 80 ASN A CA 1
ATOM 616 C C . ASN A 1 80 ? -6.008 10.305 -19.177 1.00 38.56 80 ASN A C 1
ATOM 618 O O . ASN A 1 80 ? -5.509 11.055 -20.014 1.00 38.56 80 ASN A O 1
ATOM 622 N N . LEU A 1 81 ? -5.662 9.020 -19.102 1.00 43.59 81 LEU A N 1
ATOM 623 C CA . LEU A 1 81 ? -5.222 8.321 -20.292 1.00 43.59 81 LEU A CA 1
ATOM 624 C C . LEU A 1 81 ? -6.518 8.042 -21.041 1.00 43.59 81 LEU A C 1
ATOM 626 O O . LEU A 1 81 ? -7.149 7.002 -20.857 1.00 43.59 81 LEU A O 1
ATOM 630 N N . LEU A 1 82 ? -6.976 9.060 -21.777 1.00 39.59 82 LEU A N 1
ATOM 631 C CA . LEU A 1 82 ? -8.072 8.913 -22.714 1.00 39.59 82 LEU A CA 1
ATOM 632 C C . LEU A 1 82 ? -7.785 7.655 -23.520 1.00 39.59 82 LEU A C 1
ATOM 634 O O . LEU A 1 82 ? -6.771 7.552 -24.213 1.00 39.59 82 LEU A O 1
ATOM 638 N N . ALA A 1 83 ? -8.703 6.705 -23.407 1.00 47.03 83 ALA A N 1
ATOM 639 C CA . ALA A 1 83 ? -8.969 5.793 -24.485 1.00 47.03 83 ALA A CA 1
ATOM 640 C C . ALA A 1 83 ? -9.160 6.644 -25.748 1.00 47.03 83 ALA A C 1
ATOM 642 O O . ALA A 1 83 ? -10.211 7.236 -25.953 1.00 47.03 83 ALA A O 1
ATOM 643 N N . THR A 1 84 ? -8.128 6.732 -26.577 1.00 37.41 84 THR A N 1
ATOM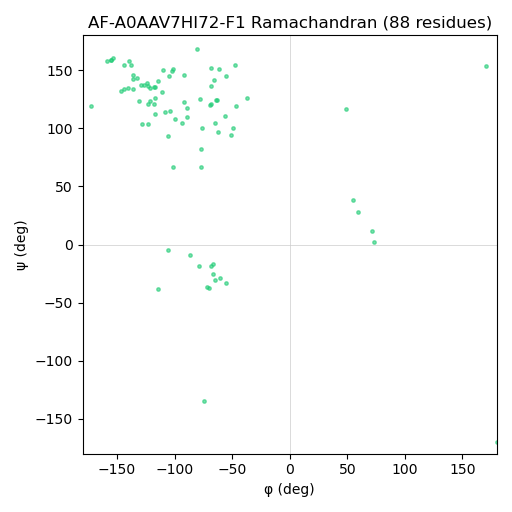 644 C CA . THR A 1 84 ? -8.295 6.986 -28.007 1.00 37.41 84 THR A CA 1
ATOM 645 C C . THR A 1 84 ? -8.119 5.641 -28.690 1.00 37.41 84 THR A C 1
ATOM 647 O O . THR A 1 84 ? -7.140 5.345 -29.365 1.00 37.41 84 THR A O 1
ATOM 650 N N . GLY A 1 85 ? -9.084 4.766 -28.407 1.00 36.69 85 GLY A N 1
ATOM 651 C CA . GLY A 1 85 ? -9.427 3.699 -29.323 1.00 36.69 85 GLY A CA 1
ATOM 652 C C . GLY A 1 85 ? -10.267 4.307 -30.436 1.00 36.69 85 GLY A C 1
ATOM 653 O O . GLY A 1 85 ? -11.275 4.927 -30.139 1.00 36.69 85 GLY A O 1
ATOM 654 N N . ASN A 1 86 ? -9.814 4.090 -31.668 1.00 37.59 86 ASN A N 1
ATOM 655 C CA . ASN A 1 86 ? -10.513 4.241 -32.943 1.00 37.59 86 ASN A CA 1
ATOM 656 C C . ASN A 1 86 ? -11.279 5.555 -33.204 1.00 37.59 86 ASN A C 1
ATOM 658 O O . ASN A 1 86 ? -12.323 5.821 -32.634 1.00 37.59 86 ASN A O 1
ATOM 662 N N . GLU A 1 87 ? -10.825 6.288 -34.217 1.00 35.94 87 GLU A N 1
ATOM 663 C CA . GLU A 1 87 ? -11.736 6.871 -35.199 1.00 35.94 87 GLU A CA 1
ATOM 664 C C . GLU A 1 87 ? -11.212 6.475 -36.583 1.00 35.94 87 GLU A C 1
ATOM 666 O O . GLU A 1 87 ? -10.193 6.960 -37.069 1.00 35.94 87 GLU A O 1
ATOM 671 N N . THR A 1 88 ? -11.878 5.496 -37.190 1.00 42.34 88 THR A N 1
ATOM 672 C CA . THR A 1 88 ? -11.953 5.356 -38.643 1.00 42.34 88 THR A CA 1
ATOM 673 C C . THR A 1 88 ? -12.790 6.509 -39.186 1.00 42.34 88 THR A C 1
ATOM 675 O O . THR A 1 88 ? -13.964 6.552 -38.839 1.00 42.34 88 THR A O 1
ATOM 678 N N . THR A 1 89 ? -12.239 7.351 -40.066 1.00 42.53 89 THR A N 1
ATOM 679 C CA . THR A 1 89 ? -12.915 7.890 -41.270 1.00 42.53 89 THR A CA 1
ATOM 680 C C . THR A 1 89 ? -11.935 8.690 -42.147 1.00 42.53 89 THR A C 1
ATOM 682 O O . THR A 1 89 ? -11.444 9.723 -41.703 1.00 42.53 89 THR A O 1
ATOM 685 N N . TRP A 1 90 ? -11.773 8.199 -43.388 1.00 44.47 90 TRP A N 1
ATOM 686 C CA . TRP A 1 90 ? -11.061 8.699 -44.588 1.00 44.47 90 TRP A CA 1
ATOM 687 C C . TRP A 1 90 ? -9.529 8.726 -44.586 1.00 44.47 90 TRP A C 1
ATOM 689 O O . TRP A 1 90 ? -8.923 9.652 -44.010 1.00 44.47 90 TRP A O 1
#

Solvent-accessible surface area (backbone atoms only — not comparable to full-atom values): 6382 Å² total; per-residue (Å²): 114,43,76,47,81,46,74,43,77,94,73,22,38,38,36,34,34,70,40,58,70,96,56,78,83,66,91,69,54,79,40,78,46,80,51,68,57,80,83,74,52,66,100,76,81,88,85,86,86,86,86,82,61,73,100,53,93,72,86,88,83,83,87,64,63,76,53,67,58,94,88,45,66,48,78,71,60,62,68,78,76,69,82,80,71,83,83,90,80,136

InterPro domains:
  IPR001220 Legume lectin domain [PF00139] (1-72)
  IPR013320 Concanavalin A-like lectin/glucanase domain superfamily [SSF49899] (1-72)
  IPR050258 Leguminous Lectin [PTHR32401] (1-69)

Organism: Dendrobium chrysotoxum (NCBI:txid161865)

Radius of gyration: 17.48 Å; Cα contacts (8 Å, |Δi|>4): 87; chains: 1; bounding box: 39×28×62 Å

pLDDT: mean 82.9, std 20.18, range [35.94, 98.19]

Sequence (90 aa):
MRVWAEYYAKKMDFNVTIAPLNTLKPVLPLLSYTINLSSVLLSKMYVGFSSSTGAAAGSNYILGWSFCLNGREAELLAFNLLATGNETTW

Secondary structure (DSSP, 8-state):
-EEEEEEETTTTEEEEEEE-TTSPPPSS-SEEEE--GGGTS-SS----------SS----------EEETTEEE----------------